Protein AF-A0A1X7TN17-F1 (afdb_monomer_lite)

Radius of gyration: 11.45 Å; chains: 1; bounding box: 28×17×28 Å

Sequence (62 aa):
MTSVVSQHDAKKAGAEVVKQVKFPLLSGLLYPGLQALDEEYLKVDAQFGGEDQRKIFTFAEK

Organism: Amphimedon queenslandica (NCBI:txid400682)

pLDDT: mean 92.66, std 4.35, range [74.0, 97.31]

Secondary structure (DSSP, 8-state):
-TTTS-HHHHHHHTTTTSPP-SS--HHHHHHHHHHHHHHHHHT-S-----GGGHHHHHHHT-

Foldseek 3Di:
DVVPDDLVLLCQQLVLPDDDDPDDDVCSSCVLVVVLVCCVVVVHPDDDDDPSNVSSVVSSVD

Structure (mmCIF, N/CA/C/O backbone):
data_AF-A0A1X7TN17-F1
#
_entry.id   AF-A0A1X7TN17-F1
#
loop_
_atom_site.group_PDB
_atom_site.id
_atom_site.type_symbol
_atom_site.label_atom_id
_atom_site.label_alt_id
_atom_site.label_comp_id
_atom_site.label_asym_id
_atom_site.label_entity_id
_atom_site.label_seq_id
_atom_site.pdbx_PDB_ins_code
_atom_site.Cartn_x
_atom_site.Cartn_y
_atom_site.Cartn_z
_atom_site.occupancy
_atom_site.B_iso_o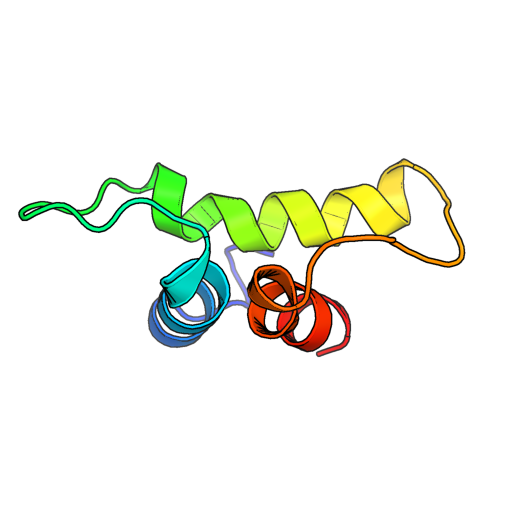r_equiv
_atom_site.auth_seq_id
_atom_site.auth_comp_id
_atom_site.auth_asym_id
_atom_site.auth_atom_id
_atom_site.pdbx_PDB_model_num
ATOM 1 N N . MET A 1 1 ? -7.183 -5.324 -8.994 1.00 74.00 1 MET A N 1
ATOM 2 C CA . MET A 1 1 ? -6.694 -5.409 -7.600 1.00 74.00 1 MET A CA 1
ATOM 3 C C . MET A 1 1 ? -7.827 -5.605 -6.591 1.00 74.00 1 MET A C 1
ATOM 5 O O . MET A 1 1 ? -7.813 -6.590 -5.869 1.00 74.00 1 MET A O 1
ATOM 9 N N . THR A 1 2 ? -8.857 -4.754 -6.571 1.00 83.25 2 THR A N 1
ATOM 10 C CA . THR A 1 2 ? -10.007 -4.892 -5.646 1.00 83.25 2 THR A CA 1
ATOM 11 C C . THR A 1 2 ? -10.839 -6.166 -5.836 1.00 83.25 2 THR A C 1
ATOM 13 O O . THR A 1 2 ? -11.491 -6.606 -4.899 1.00 83.25 2 THR A O 1
ATOM 16 N N . SER A 1 3 ? -10.810 -6.775 -7.023 1.00 86.88 3 SER A N 1
ATOM 17 C CA . SER A 1 3 ? -11.499 -8.038 -7.325 1.00 86.88 3 SER A CA 1
ATOM 18 C C . SER A 1 3 ? -10.781 -9.297 -6.824 1.00 86.88 3 SER A C 1
ATOM 20 O O . SER A 1 3 ? -11.389 -10.361 -6.810 1.00 86.88 3 SER A O 1
ATOM 22 N N . VAL A 1 4 ? -9.497 -9.195 -6.464 1.00 90.62 4 VAL A N 1
ATOM 23 C CA . VAL A 1 4 ? -8.643 -10.344 -6.098 1.00 90.62 4 VAL A CA 1
ATOM 24 C C . VAL A 1 4 ? -8.150 -10.277 -4.654 1.00 90.62 4 VAL A C 1
ATOM 26 O O . VAL A 1 4 ? -7.917 -11.309 -4.035 1.00 90.62 4 VAL A O 1
ATOM 29 N N . VAL A 1 5 ? -8.036 -9.072 -4.094 1.00 91.06 5 VAL A N 1
ATOM 30 C CA . VAL A 1 5 ? -7.621 -8.856 -2.706 1.00 91.06 5 VAL A CA 1
ATOM 31 C C . VAL A 1 5 ? -8.815 -9.019 -1.769 1.00 91.06 5 VAL A C 1
ATOM 33 O O . VAL A 1 5 ? -9.846 -8.364 -1.930 1.00 91.06 5 VAL A O 1
ATOM 36 N N . SER A 1 6 ? -8.662 -9.859 -0.744 1.00 93.69 6 SER A N 1
ATOM 37 C CA . SER A 1 6 ? -9.675 -10.004 0.299 1.00 93.69 6 SER A CA 1
ATOM 38 C C . SER A 1 6 ? -9.701 -8.779 1.224 1.00 93.69 6 SER A C 1
ATOM 40 O O . SER A 1 6 ? -8.675 -8.152 1.497 1.00 93.69 6 SER A O 1
ATOM 42 N N . GLN A 1 7 ? -10.870 -8.455 1.787 1.00 91.69 7 GLN A N 1
ATOM 43 C CA . GLN A 1 7 ? -10.980 -7.382 2.789 1.00 91.69 7 GLN A CA 1
ATOM 44 C C . GLN A 1 7 ? -10.091 -7.640 4.017 1.00 91.69 7 GLN A C 1
ATOM 46 O O . GLN A 1 7 ? -9.609 -6.698 4.648 1.00 91.69 7 GLN A O 1
ATOM 51 N N . HIS A 1 8 ? -9.873 -8.914 4.357 1.00 92.25 8 HIS A N 1
ATOM 52 C CA . HIS A 1 8 ? -9.009 -9.318 5.459 1.00 92.25 8 HIS A CA 1
ATOM 53 C C . HIS A 1 8 ? -7.546 -8.953 5.187 1.00 92.25 8 HIS A C 1
ATOM 55 O O . HIS A 1 8 ? -6.906 -8.339 6.041 1.00 92.25 8 HIS A O 1
ATOM 61 N N . ASP A 1 9 ? -7.041 -9.273 3.994 1.00 92.00 9 ASP A N 1
ATOM 62 C CA . ASP A 1 9 ? -5.653 -8.995 3.618 1.00 92.00 9 ASP A CA 1
ATOM 63 C C . ASP A 1 9 ? -5.397 -7.494 3.491 1.00 92.00 9 ASP A C 1
ATOM 65 O O . ASP A 1 9 ? -4.426 -6.997 4.057 1.00 92.00 9 ASP A O 1
ATOM 69 N N . ALA A 1 10 ? -6.316 -6.754 2.861 1.00 92.69 10 ALA A N 1
ATOM 70 C CA . ALA A 1 10 ? -6.236 -5.296 2.775 1.00 92.69 10 ALA A CA 1
ATOM 71 C C . ALA A 1 10 ? -6.176 -4.640 4.167 1.00 92.69 10 ALA A C 1
ATOM 73 O O . ALA A 1 10 ? -5.333 -3.783 4.435 1.00 92.69 10 ALA A O 1
ATOM 74 N N . LYS A 1 11 ? -7.031 -5.083 5.100 1.00 92.88 11 LYS A N 1
ATOM 75 C CA . LYS A 1 11 ? -7.035 -4.570 6.477 1.00 92.88 11 LYS A CA 1
ATOM 76 C C . LYS A 1 11 ? -5.758 -4.935 7.235 1.00 92.88 11 LYS A C 1
ATOM 78 O O . LYS A 1 11 ? -5.265 -4.128 8.020 1.00 92.88 11 LYS A O 1
ATOM 83 N N . LYS A 1 12 ? -5.231 -6.144 7.024 1.00 93.75 12 LYS A N 1
ATOM 84 C CA . LYS A 1 12 ? -3.989 -6.606 7.653 1.00 93.75 12 LYS A CA 1
ATOM 85 C C . LYS A 1 12 ? -2.779 -5.821 7.146 1.00 93.75 12 LYS A C 1
ATOM 87 O O . LYS A 1 12 ? -1.940 -5.449 7.963 1.00 93.75 12 LYS A O 1
ATOM 92 N N . ALA A 1 13 ? -2.712 -5.552 5.843 1.00 93.50 13 ALA A N 1
ATOM 93 C CA . ALA A 1 13 ? -1.633 -4.793 5.216 1.00 93.50 13 ALA A CA 1
ATOM 94 C C . ALA A 1 13 ? -1.568 -3.351 5.744 1.00 93.50 13 ALA A C 1
ATOM 96 O O . ALA A 1 13 ? -0.505 -2.886 6.135 1.00 93.50 13 ALA A O 1
ATOM 97 N N . GLY A 1 14 ? -2.716 -2.673 5.854 1.00 91.88 14 GLY A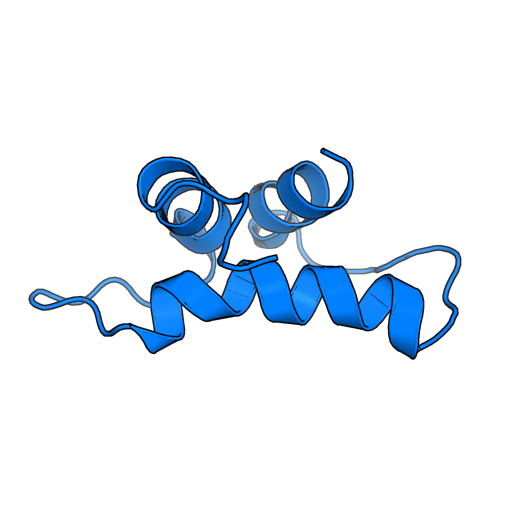 N 1
ATOM 98 C CA . GLY A 1 14 ? -2.793 -1.288 6.333 1.00 91.88 14 GLY A CA 1
ATOM 99 C C . GLY A 1 14 ? -2.794 -1.105 7.856 1.00 91.88 14 GLY A C 1
ATOM 100 O O . GLY A 1 14 ? -2.984 0.015 8.320 1.00 91.88 14 GLY A O 1
ATOM 101 N N . ALA A 1 15 ? -2.631 -2.163 8.657 1.00 92.31 15 ALA A N 1
ATOM 102 C CA . ALA A 1 15 ? -2.886 -2.114 10.102 1.00 92.31 15 ALA A CA 1
ATOM 103 C C . ALA A 1 15 ? -1.972 -1.151 10.888 1.00 92.31 15 ALA A C 1
ATOM 105 O O . ALA A 1 15 ? -2.406 -0.601 11.899 1.00 92.31 15 ALA A O 1
ATOM 106 N N . GLU A 1 16 ? -0.730 -0.963 10.440 1.00 91.19 16 GLU A N 1
ATOM 107 C CA . GLU A 1 16 ? 0.278 -0.128 11.121 1.00 91.19 16 GLU A CA 1
ATOM 108 C C . GLU A 1 16 ? 0.398 1.277 10.519 1.00 91.19 16 GLU A C 1
ATOM 110 O O . GLU A 1 16 ? 0.932 2.175 11.160 1.00 91.19 16 GLU A O 1
ATOM 115 N N . VAL A 1 17 ? -0.174 1.483 9.331 1.00 91.75 17 VAL A N 1
ATOM 116 C CA . VAL A 1 17 ? 0.013 2.697 8.522 1.00 91.75 17 VAL A CA 1
ATOM 117 C C . VAL A 1 17 ? -1.277 3.513 8.444 1.00 91.75 17 VAL A C 1
ATOM 119 O O . VAL A 1 17 ? -1.272 4.742 8.515 1.00 91.75 17 VAL A O 1
ATOM 122 N N . VAL A 1 18 ? -2.426 2.840 8.344 1.00 92.12 18 VAL A N 1
ATOM 123 C CA . VAL A 1 18 ? -3.731 3.497 8.318 1.00 92.12 18 VAL A CA 1
ATOM 124 C C . VAL A 1 18 ? -4.174 3.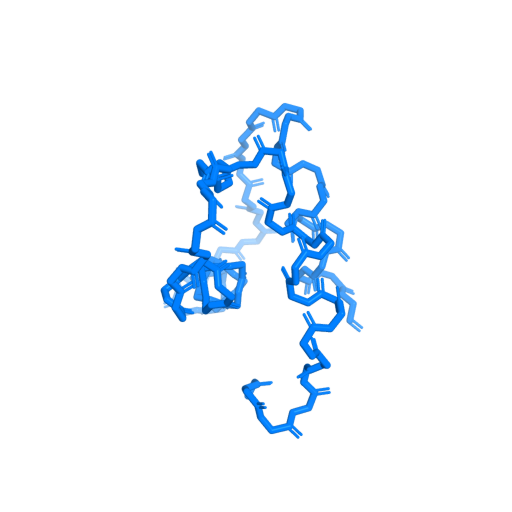801 9.744 1.00 92.12 18 VAL A C 1
ATOM 126 O O . VAL A 1 18 ? -4.199 2.931 10.619 1.00 92.12 18 VAL A O 1
ATOM 129 N N . LYS A 1 19 ? -4.608 5.044 9.971 1.00 92.19 19 LYS A N 1
ATOM 130 C CA . LYS A 1 19 ? -5.156 5.481 11.258 1.00 92.19 19 LYS A CA 1
ATOM 131 C C . LYS A 1 19 ? -6.350 4.614 11.671 1.00 92.19 19 LYS A C 1
ATOM 133 O O . LYS A 1 19 ? -7.380 4.588 10.997 1.00 92.19 19 LYS A O 1
ATOM 138 N N . GLN A 1 20 ? -6.235 3.968 12.829 1.00 89.62 20 GLN A N 1
ATOM 139 C CA . GLN A 1 20 ? -7.304 3.144 13.385 1.00 89.62 20 GLN A CA 1
ATOM 140 C C . GLN A 1 20 ? -8.410 4.029 13.972 1.00 89.62 20 GLN A C 1
ATOM 142 O O . GLN A 1 20 ? -8.174 4.862 14.848 1.00 89.62 20 GLN A O 1
ATOM 147 N N . VAL A 1 21 ? -9.634 3.853 13.476 1.00 91.94 21 VAL A N 1
ATOM 148 C CA . VAL A 1 21 ? -10.825 4.599 13.905 1.00 91.94 21 VAL A CA 1
ATOM 149 C C . VAL A 1 21 ? -11.977 3.637 14.188 1.00 91.94 21 VAL A C 1
ATOM 151 O O . VAL A 1 21 ? -12.036 2.545 13.627 1.00 91.94 21 VAL A O 1
ATOM 154 N N . LYS A 1 22 ? -12.918 4.049 15.049 1.00 87.81 22 LYS A N 1
ATOM 155 C CA . LYS A 1 22 ? -14.057 3.218 15.490 1.00 87.81 22 LYS A CA 1
ATOM 156 C C . LYS A 1 22 ? -14.916 2.696 14.329 1.00 87.81 22 LYS A C 1
ATOM 158 O O . LYS A 1 22 ? -15.431 1.586 14.407 1.00 87.81 22 LYS A O 1
ATOM 163 N N . PHE A 1 23 ? -15.047 3.487 13.266 1.00 88.75 23 PHE A N 1
ATOM 164 C CA . PHE A 1 23 ? -15.746 3.124 12.035 1.00 88.75 23 PHE A CA 1
ATOM 165 C C . PHE A 1 23 ? -14.774 3.281 10.858 1.00 88.75 23 PHE A C 1
ATOM 167 O O . PHE A 1 23 ? -14.617 4.394 10.351 1.00 88.75 23 PHE A O 1
ATOM 174 N N . PRO A 1 24 ? -14.051 2.211 10.476 1.00 86.06 24 PRO A N 1
ATOM 175 C CA . PRO A 1 24 ? -13.051 2.270 9.416 1.00 86.06 24 PRO A CA 1
ATOM 176 C C . PRO A 1 24 ? -13.675 2.674 8.082 1.00 86.06 24 PRO A C 1
ATOM 178 O O . PRO A 1 24 ? -14.685 2.110 7.663 1.00 86.06 24 PRO A O 1
ATOM 181 N N . LEU A 1 25 ? -13.059 3.645 7.413 1.00 91.81 25 LEU A N 1
ATOM 182 C CA . LEU A 1 25 ? -13.482 4.086 6.088 1.00 91.81 25 LEU A CA 1
ATOM 183 C C . LEU A 1 25 ? -12.981 3.117 5.012 1.00 91.81 25 LEU A C 1
ATOM 185 O O . LEU A 1 25 ? -11.916 2.515 5.154 1.00 91.81 25 LEU A O 1
ATOM 189 N N . LEU A 1 26 ? -13.706 3.039 3.893 1.00 92.88 26 LEU A N 1
ATOM 190 C CA . LEU A 1 26 ? -13.304 2.242 2.728 1.00 92.88 26 LEU A CA 1
ATOM 191 C C . LEU A 1 26 ? -11.926 2.656 2.184 1.00 92.88 26 LEU A C 1
ATOM 193 O O . LEU A 1 26 ? -11.173 1.809 1.712 1.00 92.88 26 LEU A O 1
ATOM 197 N N . SER A 1 27 ? -11.563 3.936 2.307 1.00 93.38 27 SER A N 1
ATOM 198 C CA . SER A 1 27 ? -10.248 4.451 1.909 1.00 93.38 27 SER A CA 1
ATOM 199 C C . SER A 1 27 ? -9.090 3.723 2.596 1.00 93.38 27 SER A C 1
ATOM 201 O O . SER A 1 27 ? -8.075 3.466 1.958 1.00 93.38 27 SER A O 1
ATOM 203 N N . GLY A 1 28 ? -9.263 3.310 3.855 1.00 92.50 28 GLY A N 1
ATOM 204 C CA . GLY A 1 28 ? -8.255 2.541 4.583 1.00 92.50 28 GLY A CA 1
ATOM 205 C C . GLY A 1 28 ? -8.010 1.144 4.007 1.00 92.50 28 GLY A C 1
ATOM 206 O O . GLY A 1 28 ? -6.920 0.608 4.160 1.00 92.50 28 GLY A O 1
ATOM 207 N N . LEU A 1 29 ? -9.000 0.564 3.321 1.00 92.88 29 LEU A N 1
ATOM 208 C CA . LEU A 1 29 ? -8.862 -0.731 2.646 1.00 92.88 29 LEU A CA 1
ATOM 209 C C . LEU A 1 29 ? -8.246 -0.595 1.251 1.00 92.88 29 LEU A C 1
ATOM 211 O O . LEU A 1 29 ? -7.602 -1.522 0.774 1.00 92.88 29 LEU A O 1
ATOM 215 N N . LEU A 1 30 ? -8.448 0.544 0.589 1.00 94.38 30 LEU A N 1
ATOM 216 C C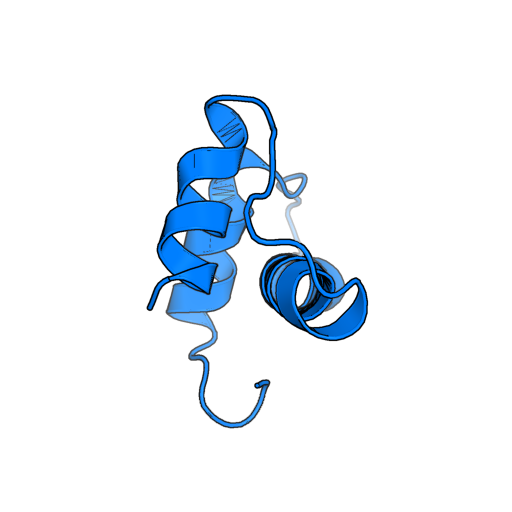A . LEU A 1 30 ? -7.891 0.797 -0.741 1.00 94.38 30 LEU A CA 1
ATOM 217 C C . LEU A 1 30 ? -6.413 1.193 -0.684 1.00 94.38 30 LEU A C 1
ATOM 219 O O . LEU A 1 30 ? -5.673 0.899 -1.618 1.00 94.38 30 LEU A O 1
ATOM 223 N N . TYR A 1 31 ? -5.992 1.837 0.405 1.00 95.31 31 TYR A N 1
ATOM 224 C CA . TYR A 1 31 ? -4.670 2.446 0.526 1.00 95.31 31 TYR A CA 1
ATOM 225 C C . TYR A 1 31 ? -3.494 1.490 0.239 1.00 95.31 31 TYR A C 1
ATOM 227 O O . TYR A 1 31 ? -2.692 1.829 -0.629 1.00 95.31 31 TYR A O 1
ATOM 235 N N . PRO A 1 32 ? -3.404 0.280 0.836 1.00 95.38 32 PRO A N 1
ATOM 236 C CA . PRO A 1 32 ? -2.292 -0.632 0.547 1.00 95.38 32 PRO A CA 1
ATOM 237 C C . PRO A 1 32 ? -2.234 -1.063 -0.921 1.00 95.38 32 PRO A C 1
ATOM 239 O O . PRO A 1 32 ? -1.158 -1.242 -1.477 1.00 95.38 32 PRO A O 1
ATOM 242 N N . GLY A 1 33 ? -3.398 -1.201 -1.563 1.00 94.62 33 GLY A N 1
ATOM 243 C CA . GLY A 1 33 ? -3.475 -1.554 -2.975 1.00 94.62 33 GLY A CA 1
ATOM 244 C C . GLY A 1 33 ? -2.992 -0.439 -3.896 1.00 94.62 33 GLY A C 1
ATOM 245 O O . GLY A 1 33 ? -2.262 -0.692 -4.847 1.00 94.62 33 GLY A O 1
ATOM 246 N N . LEU A 1 34 ? -3.362 0.806 -3.600 1.00 96.44 34 LEU A N 1
ATOM 247 C CA . LEU A 1 34 ? -2.873 1.951 -4.366 1.00 96.44 34 LEU A CA 1
ATOM 248 C C . LEU A 1 34 ? -1.355 2.099 -4.230 1.00 96.44 34 LEU A C 1
ATOM 250 O O . LEU A 1 34 ? -0.684 2.249 -5.242 1.00 96.44 34 LEU A O 1
ATOM 254 N N . GLN A 1 35 ? -0.816 1.943 -3.019 1.00 96.06 35 GLN A N 1
ATOM 255 C CA . GLN A 1 35 ? 0.630 2.007 -2.800 1.00 96.06 35 GLN A CA 1
ATOM 256 C C . GLN A 1 35 ? 1.388 0.886 -3.531 1.00 96.06 35 GLN A C 1
ATOM 258 O O . GLN A 1 35 ? 2.473 1.130 -4.046 1.00 96.06 35 GLN A O 1
ATOM 263 N N . ALA A 1 36 ? 0.815 -0.319 -3.621 1.00 95.44 36 ALA A N 1
ATOM 264 C CA . ALA A 1 36 ? 1.392 -1.404 -4.416 1.00 95.44 36 ALA A CA 1
ATOM 265 C C . ALA A 1 36 ? 1.362 -1.102 -5.927 1.00 95.44 36 ALA A C 1
ATOM 267 O O . ALA A 1 36 ? 2.297 -1.433 -6.647 1.00 95.44 36 ALA A O 1
ATOM 268 N N . LEU A 1 37 ? 0.303 -0.452 -6.428 1.00 95.88 37 LEU A N 1
ATOM 269 C CA . LEU A 1 37 ? 0.248 -0.022 -7.830 1.00 95.88 37 LEU A CA 1
ATOM 270 C C . LEU A 1 37 ? 1.268 1.075 -8.146 1.00 95.88 37 LEU A C 1
ATOM 272 O O . LEU A 1 37 ? 1.737 1.132 -9.280 1.00 95.88 37 LEU A O 1
ATOM 276 N N . ASP A 1 38 ? 1.621 1.928 -7.184 1.00 97.31 38 ASP A N 1
ATOM 277 C CA . ASP A 1 38 ? 2.604 2.988 -7.417 1.00 97.31 38 ASP A CA 1
ATOM 278 C C . ASP A 1 38 ? 3.955 2.423 -7.885 1.00 97.31 38 ASP A C 1
ATOM 280 O O . ASP A 1 38 ? 4.593 3.040 -8.733 1.00 97.31 38 ASP A O 1
ATOM 284 N N . GLU A 1 39 ? 4.369 1.236 -7.427 1.00 95.31 39 GLU A N 1
ATOM 285 C CA . GLU A 1 39 ? 5.621 0.601 -7.868 1.00 95.31 39 GLU A CA 1
ATOM 286 C C . GLU A 1 39 ? 5.634 0.330 -9.385 1.00 95.31 39 GLU A C 1
ATOM 288 O O . GLU A 1 39 ? 6.556 0.745 -10.094 1.00 95.31 39 GLU A O 1
ATOM 293 N N . GLU A 1 40 ? 4.559 -0.268 -9.906 1.00 94.50 40 GLU A N 1
ATOM 294 C CA . GLU A 1 40 ? 4.396 -0.574 -11.334 1.00 94.50 40 GLU A CA 1
ATOM 295 C C . GLU A 1 40 ? 4.216 0.703 -12.171 1.00 94.50 40 GLU A C 1
ATOM 297 O O . GLU A 1 40 ? 4.850 0.892 -13.211 1.00 94.50 40 GLU A O 1
ATOM 302 N N . TYR A 1 41 ? 3.353 1.616 -11.719 1.00 97.12 41 TYR A N 1
ATOM 303 C CA . TYR A 1 41 ? 2.995 2.805 -12.496 1.00 97.12 41 TYR 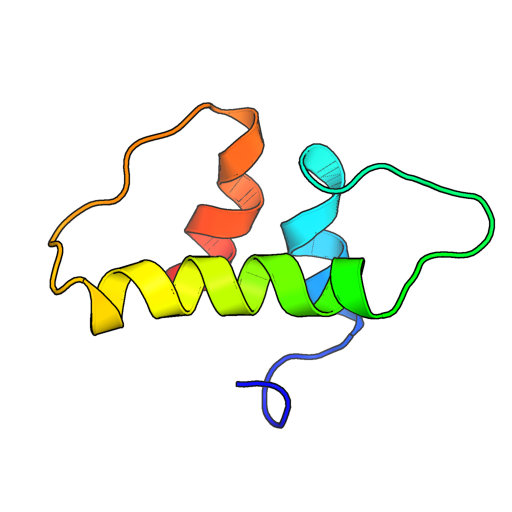A CA 1
ATOM 304 C C . TYR A 1 41 ? 4.100 3.868 -12.504 1.00 97.12 41 TYR A C 1
ATOM 306 O O . TYR A 1 41 ? 4.215 4.615 -13.481 1.00 97.12 41 TYR A O 1
ATOM 314 N N . LEU A 1 42 ? 4.935 3.920 -11.463 1.00 97.06 42 LEU A N 1
ATOM 315 C CA . LEU A 1 42 ? 6.136 4.757 -11.428 1.00 97.06 42 LEU A CA 1
ATOM 316 C C . LEU A 1 42 ? 7.353 4.070 -12.055 1.00 97.06 42 LEU A C 1
ATOM 318 O O . LEU A 1 42 ? 8.353 4.749 -12.295 1.00 97.06 42 LEU A O 1
ATOM 322 N N . LYS A 1 43 ? 7.252 2.774 -12.383 1.00 96.00 43 LYS A N 1
ATOM 323 C CA . LYS A 1 43 ? 8.308 1.974 -13.022 1.00 96.00 43 LYS A CA 1
ATOM 324 C C . LYS A 1 43 ? 9.603 1.994 -12.217 1.00 96.00 43 LYS A C 1
ATOM 326 O O . LYS A 1 43 ? 10.676 2.275 -12.755 1.00 96.00 43 LYS A O 1
ATOM 331 N N . VAL A 1 44 ? 9.474 1.762 -10.917 1.00 96.12 44 VAL A N 1
ATOM 332 C CA . VAL A 1 44 ? 10.610 1.698 -9.999 1.00 96.12 44 VAL A CA 1
ATOM 333 C C . VAL A 1 44 ? 10.969 0.247 -9.712 1.00 96.12 44 VAL A C 1
ATOM 335 O O . VAL A 1 44 ? 10.099 -0.612 -9.648 1.00 96.12 44 VAL A O 1
ATOM 338 N N . ASP A 1 45 ? 12.254 -0.014 -9.491 1.00 95.69 45 ASP A N 1
ATOM 339 C CA . ASP A 1 45 ? 12.736 -1.348 -9.108 1.00 95.69 45 ASP A CA 1
ATOM 340 C C . ASP A 1 45 ? 12.702 -1.576 -7.587 1.00 95.69 45 ASP A C 1
ATOM 342 O O . ASP A 1 45 ? 12.916 -2.689 -7.111 1.00 95.69 45 ASP A O 1
ATOM 346 N N . ALA A 1 46 ? 12.494 -0.510 -6.808 1.00 94.69 46 ALA A N 1
ATOM 347 C CA . ALA A 1 46 ? 12.434 -0.568 -5.356 1.00 94.69 46 ALA A CA 1
ATOM 348 C C . ALA A 1 46 ? 11.605 0.585 -4.779 1.00 94.69 46 ALA A C 1
ATOM 350 O O . ALA A 1 46 ? 11.724 1.736 -5.212 1.00 94.69 46 ALA A O 1
ATOM 351 N N . GLN A 1 47 ? 10.838 0.284 -3.732 1.00 95.88 47 GLN A N 1
ATOM 352 C CA . GLN A 1 47 ? 10.192 1.264 -2.866 1.00 95.88 47 GLN A CA 1
ATOM 353 C C . GLN A 1 47 ? 10.967 1.368 -1.544 1.00 95.88 47 GLN A C 1
ATOM 355 O O . GLN A 1 47 ? 11.283 0.366 -0.906 1.00 95.88 47 GLN A O 1
ATOM 360 N N . PHE A 1 48 ? 11.288 2.591 -1.117 1.00 96.56 48 PHE A N 1
ATOM 361 C CA . PHE A 1 48 ? 11.937 2.856 0.170 1.00 96.56 48 PHE A CA 1
ATOM 362 C C . PHE A 1 48 ? 10.935 3.452 1.165 1.00 96.56 48 PHE A C 1
ATOM 364 O O . PHE A 1 48 ? 10.177 4.359 0.820 1.00 96.56 48 PHE A O 1
ATOM 371 N N . GLY A 1 49 ? 10.959 2.988 2.416 1.00 95.25 49 GLY A N 1
ATOM 372 C CA . GLY A 1 49 ? 10.126 3.522 3.493 1.00 95.25 49 GLY A CA 1
ATOM 373 C C . GLY A 1 49 ? 10.507 2.976 4.868 1.00 95.25 49 GLY A C 1
ATOM 374 O O . GLY A 1 49 ? 11.475 2.228 5.005 1.00 95.25 49 GLY A O 1
ATOM 375 N N . GLY A 1 50 ? 9.765 3.397 5.894 1.00 96.06 50 GLY A N 1
ATOM 376 C CA . GLY A 1 50 ? 9.982 2.977 7.280 1.00 96.06 50 GLY A CA 1
ATOM 377 C C . GLY A 1 50 ? 9.636 1.505 7.534 1.00 96.06 50 GLY A C 1
ATOM 378 O O . GLY A 1 50 ? 8.986 0.848 6.722 1.00 96.06 50 GLY A O 1
ATOM 379 N N . GLU A 1 51 ? 10.063 0.975 8.684 1.00 94.38 51 GLU A N 1
ATOM 380 C CA . GLU A 1 51 ? 9.767 -0.413 9.080 1.00 94.38 51 GLU A CA 1
ATOM 381 C C . GLU A 1 51 ? 8.258 -0.661 9.272 1.00 94.38 51 GLU A C 1
ATOM 383 O O . GLU A 1 51 ? 7.769 -1.759 9.014 1.00 94.38 51 GLU A O 1
ATOM 388 N N . ASP A 1 52 ? 7.502 0.374 9.639 1.00 92.31 52 ASP A N 1
ATOM 389 C CA . ASP A 1 52 ? 6.040 0.367 9.765 1.00 92.31 52 ASP A CA 1
ATOM 390 C C . ASP A 1 52 ? 5.314 0.067 8.438 1.00 92.31 52 ASP A C 1
ATOM 392 O O . ASP A 1 52 ? 4.184 -0.424 8.435 1.00 92.31 52 ASP A O 1
ATOM 396 N N . GLN A 1 53 ? 5.984 0.277 7.300 1.00 94.44 53 GLN A N 1
ATOM 397 C CA . GLN A 1 53 ? 5.469 -0.037 5.965 1.00 94.44 53 GLN A CA 1
ATOM 398 C C . GLN A 1 53 ? 5.652 -1.508 5.568 1.00 94.44 53 GLN A C 1
ATOM 400 O O . GLN A 1 53 ? 5.114 -1.947 4.549 1.00 94.44 53 GLN A O 1
ATOM 405 N N . ARG A 1 54 ? 6.359 -2.315 6.373 1.00 95.31 54 ARG A N 1
ATOM 406 C CA . ARG A 1 54 ? 6.714 -3.707 6.047 1.00 95.31 54 ARG A CA 1
ATOM 407 C C . ARG A 1 54 ? 5.517 -4.557 5.623 1.00 95.31 54 ARG A C 1
ATOM 409 O O . ARG A 1 54 ? 5.640 -5.392 4.728 1.00 95.31 54 ARG A O 1
ATOM 416 N N . LYS A 1 55 ? 4.357 -4.367 6.258 1.00 94.75 55 LYS A N 1
ATOM 417 C CA . LYS A 1 55 ? 3.128 -5.108 5.927 1.00 94.75 55 LYS A CA 1
ATOM 418 C C . LYS A 1 55 ? 2.545 -4.721 4.570 1.00 94.75 55 LYS A C 1
ATOM 420 O O . LYS A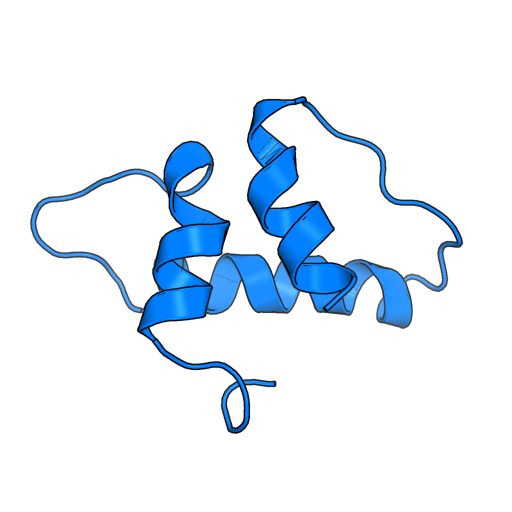 1 55 ? 1.941 -5.581 3.936 1.00 94.75 55 LYS A O 1
ATOM 425 N N . ILE A 1 56 ? 2.728 -3.473 4.139 1.00 95.31 56 ILE A N 1
ATOM 426 C CA . ILE A 1 56 ? 2.325 -3.008 2.809 1.00 95.31 56 ILE A CA 1
ATOM 427 C C . ILE A 1 56 ? 3.322 -3.503 1.758 1.00 95.31 56 ILE A C 1
ATOM 429 O O . ILE A 1 56 ? 2.887 -4.052 0.753 1.00 95.31 56 ILE A O 1
ATOM 433 N N . PHE A 1 57 ? 4.629 -3.446 2.028 1.00 95.88 57 PHE A N 1
ATOM 434 C CA . PHE A 1 57 ? 5.644 -3.998 1.116 1.00 95.88 57 PHE A CA 1
ATOM 435 C C . PHE A 1 57 ? 5.448 -5.504 0.891 1.00 95.88 57 PHE A C 1
ATOM 437 O O . PHE A 1 57 ? 5.323 -5.962 -0.237 1.00 95.88 57 PHE A O 1
ATOM 444 N N . THR A 1 58 ? 5.267 -6.273 1.971 1.00 94.31 58 THR A N 1
ATOM 445 C CA . THR A 1 58 ? 4.985 -7.721 1.869 1.00 94.31 58 THR A CA 1
ATOM 446 C C . THR A 1 58 ? 3.652 -8.003 1.161 1.00 94.31 58 THR A C 1
ATOM 448 O O . THR A 1 58 ? 3.435 -9.103 0.668 1.00 94.31 58 THR A O 1
ATOM 451 N N . PHE A 1 59 ? 2.714 -7.052 1.171 1.00 93.75 59 PHE A N 1
ATOM 452 C CA . PHE A 1 59 ? 1.445 -7.168 0.455 1.00 93.75 59 PHE A CA 1
ATOM 453 C C . PHE A 1 59 ? 1.604 -6.887 -1.046 1.00 93.75 59 PHE A C 1
ATOM 455 O O . PHE A 1 59 ? 0.917 -7.533 -1.829 1.00 93.75 59 PHE A O 1
ATOM 462 N N . ALA A 1 60 ? 2.496 -5.972 -1.438 1.00 92.12 60 ALA A N 1
ATOM 463 C CA . ALA A 1 60 ? 2.802 -5.666 -2.835 1.00 92.12 60 ALA A CA 1
ATOM 464 C C . ALA A 1 60 ? 3.575 -6.801 -3.535 1.00 92.12 60 ALA A C 1
ATOM 466 O O . ALA A 1 60 ? 3.320 -7.085 -4.700 1.00 92.12 60 ALA A O 1
ATOM 467 N N . GLU A 1 61 ? 4.448 -7.506 -2.808 1.00 89.12 61 GLU A N 1
ATOM 468 C CA . GLU A 1 61 ? 5.211 -8.659 -3.321 1.00 89.12 61 GLU A CA 1
ATOM 469 C C . GLU A 1 61 ? 4.382 -9.952 -3.501 1.00 89.12 61 GLU A C 1
ATOM 471 O O . GLU A 1 61 ? 4.916 -10.971 -3.945 1.00 89.12 61 GLU A O 1
ATOM 476 N N . LYS A 1 62 ? 3.105 -9.952 -3.099 1.00 74.69 62 LYS A N 1
ATOM 477 C CA . LYS A 1 62 ? 2.285 -11.158 -2.915 1.00 74.69 62 LYS A CA 1
ATOM 478 C C . LYS A 1 62 ? 1.308 -11.419 -4.056 1.00 74.69 62 LYS A C 1
ATOM 480 O O . LYS A 1 62 ? 1.179 -12.608 -4.426 1.00 74.69 62 LYS A O 1
#

InterPro domains:
  IPR002305 Aminoacyl-tRNA synthetase, class Ic [PF00579] (15-61)
  IPR014729 Rossmann-like alpha/beta/alpha sandwich fold [G3DSA:3.40.50.620] (1-62)